Protein AF-A0A0G1QR05-F1 (afdb_monomer)

Radius of gyration: 15.24 Å; Cα contacts (8 Å, |Δi|>4): 100; chains: 1; bounding box: 43×27×38 Å

InterPro domains:
  IPR029044 Nucleotide-diphospho-sugar transferases [G3DSA:3.90.550.10] (1-44)
  IPR029044 Nucleotide-diphospho-sugar transferases [SSF53448] (1-68)

Foldseek 3Di:
DLFDLQLLDPCSVVVSQVVCVVVVHDDDDDPVDDDDDDPCPPNDDVDLSCLQRVLLVVLVVCCVDPDPVSNVVNVVVLVVCCVPNDPNNNQNSVCNVVVQGRCGVVVVD

Organism: NCBI:txid1618604

Nearest PDB structures (foldseek):
  7etj-assembly1_o  TM=1.697E-01  e=3.952E+00  Human betaherpesvirus 5

Structure (mmCIF, N/CA/C/O backbone):
data_AF-A0A0G1QR05-F1
#
_entry.id   AF-A0A0G1QR05-F1
#
loop_
_atom_site.group_PDB
_atom_site.id
_atom_site.type_symbol
_atom_site.label_atom_id
_atom_site.label_alt_id
_atom_site.label_comp_id
_atom_site.label_asym_id
_atom_site.label_entity_id
_atom_site.label_seq_id
_atom_site.pdbx_PDB_ins_code
_atom_site.Cartn_x
_atom_site.Cartn_y
_atom_site.Cartn_z
_atom_site.occupancy
_atom_site.B_iso_or_equiv
_atom_site.auth_seq_id
_atom_site.auth_comp_id
_atom_site.auth_asym_id
_atom_site.auth_atom_id
_atom_site.pdbx_PDB_model_num
ATOM 1 N N . GLY A 1 1 ? -8.251 15.917 0.457 1.00 83.81 1 GLY A N 1
ATOM 2 C CA . GLY A 1 1 ? -9.454 15.334 1.124 1.00 83.81 1 GLY A CA 1
ATOM 3 C C . GLY A 1 1 ? -9.068 14.546 2.378 1.00 83.81 1 GLY A C 1
ATOM 4 O O . GLY A 1 1 ? -7.924 14.649 2.790 1.00 83.81 1 GLY A O 1
ATOM 5 N N . TYR A 1 2 ? -9.967 13.757 2.996 1.00 89.31 2 TYR A N 1
ATOM 6 C CA . TYR A 1 2 ? -9.630 12.923 4.180 1.00 89.31 2 TYR A CA 1
ATOM 7 C C . TYR A 1 2 ? -8.833 11.651 3.851 1.00 89.31 2 TYR A C 1
ATOM 9 O O . TYR A 1 2 ? -8.165 11.081 4.723 1.00 89.31 2 TYR A O 1
ATOM 17 N N . LEU A 1 3 ? -8.931 11.185 2.606 1.00 95.56 3 LEU A N 1
ATOM 18 C CA . LEU A 1 3 ? -8.150 10.071 2.085 1.00 95.56 3 LEU A CA 1
ATOM 19 C C . LEU A 1 3 ? -6.727 10.540 1.784 1.00 95.56 3 LEU A C 1
ATOM 21 O O . LEU A 1 3 ? -6.508 11.661 1.323 1.00 95.56 3 LEU A O 1
ATOM 25 N N . ARG A 1 4 ? -5.746 9.677 2.054 1.00 94.38 4 ARG A N 1
ATOM 26 C CA . ARG A 1 4 ? -4.338 10.019 1.862 1.00 94.38 4 ARG A CA 1
ATOM 27 C C . ARG A 1 4 ? -4.003 10.014 0.368 1.00 94.38 4 ARG A C 1
ATOM 29 O O . ARG A 1 4 ? -3.815 8.961 -0.232 1.00 94.38 4 ARG A O 1
ATOM 36 N N . GLU A 1 5 ? -3.816 11.204 -0.192 1.00 94.62 5 GLU A N 1
ATOM 37 C CA . GLU A 1 5 ? -3.525 11.433 -1.620 1.00 94.62 5 GLU A CA 1
ATOM 38 C C . GLU A 1 5 ? -2.256 10.714 -2.109 1.00 94.62 5 GLU A C 1
ATOM 40 O O . GLU A 1 5 ? -2.151 10.336 -3.275 1.00 94.62 5 GLU A O 1
ATOM 45 N N . LYS A 1 6 ? -1.331 10.417 -1.185 1.00 94.75 6 LYS A N 1
ATOM 46 C CA . LYS A 1 6 ? -0.137 9.585 -1.401 1.00 94.75 6 LYS A CA 1
ATOM 47 C C . LYS A 1 6 ? -0.448 8.253 -2.102 1.00 94.75 6 LYS A C 1
ATOM 49 O O . LYS A 1 6 ? 0.378 7.778 -2.879 1.00 94.75 6 LYS A O 1
ATOM 54 N N . TYR A 1 7 ? -1.601 7.641 -1.834 1.00 96.19 7 TYR A N 1
ATOM 55 C CA . TYR A 1 7 ? -1.938 6.343 -2.414 1.00 96.19 7 TYR A CA 1
ATOM 56 C C . TYR A 1 7 ? -2.415 6.437 -3.862 1.00 96.19 7 TYR A C 1
ATOM 58 O O . TYR A 1 7 ? -2.094 5.537 -4.640 1.00 96.19 7 TYR A O 1
ATOM 66 N N . PHE A 1 8 ? -3.100 7.526 -4.234 1.00 95.50 8 PHE A N 1
ATOM 67 C CA . PHE A 1 8 ? -3.888 7.698 -5.465 1.00 95.50 8 PHE A CA 1
ATOM 68 C C . PHE A 1 8 ? -5.017 6.664 -5.654 1.00 95.50 8 PHE A C 1
ATOM 70 O O . PHE A 1 8 ? -6.141 7.066 -5.928 1.00 95.50 8 PHE A O 1
ATOM 77 N N . LEU A 1 9 ? -4.732 5.369 -5.494 1.00 93.62 9 LEU A N 1
ATOM 78 C CA . LEU A 1 9 ? -5.666 4.254 -5.630 1.00 93.62 9 LEU A CA 1
ATOM 79 C C . LEU A 1 9 ? -5.176 3.038 -4.823 1.00 93.62 9 LEU A C 1
ATOM 81 O O . LEU A 1 9 ? -3.982 2.743 -4.847 1.00 93.62 9 LEU A O 1
ATOM 85 N N . TYR A 1 10 ? -6.102 2.294 -4.221 1.00 95.06 10 TYR A N 1
ATOM 86 C CA . TYR A 1 10 ? -5.890 1.183 -3.289 1.00 95.06 10 TYR A CA 1
ATOM 87 C C . TYR A 1 10 ? -5.148 1.552 -1.997 1.00 95.06 10 TYR A C 1
ATOM 89 O O . TYR A 1 10 ? -4.057 2.131 -2.030 1.00 95.06 10 TYR A O 1
ATOM 97 N N . TRP A 1 11 ? -5.676 1.044 -0.876 1.00 97.31 11 TRP A N 1
ATOM 98 C CA . TRP A 1 11 ? -5.218 1.239 0.510 1.00 97.31 11 TRP A CA 1
ATOM 99 C C . TRP A 1 11 ? -5.545 2.597 1.140 1.00 97.31 11 TRP A C 1
ATOM 101 O O . TRP A 1 11 ? -5.324 2.765 2.341 1.00 97.31 11 TRP A O 1
ATOM 111 N N . GLU A 1 12 ? -6.089 3.559 0.396 1.00 97.19 12 GLU A N 1
ATOM 112 C CA . GLU A 1 12 ? -6.531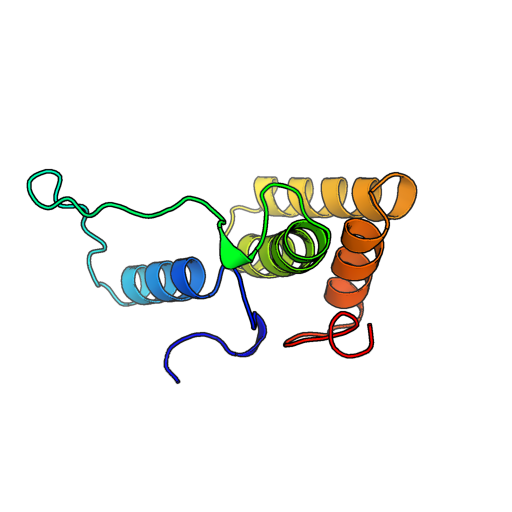 4.843 0.945 1.00 97.19 12 GLU A CA 1
ATOM 113 C C . GLU A 1 12 ? -7.695 4.701 1.927 1.00 97.19 12 GLU A C 1
ATOM 115 O O . GLU A 1 12 ? -7.732 5.399 2.943 1.00 97.19 12 GLU A O 1
ATOM 120 N N . ASP A 1 13 ? -8.603 3.773 1.640 1.00 96.06 13 ASP A N 1
ATOM 121 C CA . ASP A 1 13 ? -9.746 3.398 2.462 1.00 96.06 13 ASP A CA 1
ATOM 122 C C . ASP A 1 13 ? -9.291 2.686 3.741 1.00 96.06 13 ASP A C 1
ATOM 124 O O . ASP A 1 13 ? -9.646 3.101 4.843 1.00 96.06 13 ASP A O 1
ATOM 128 N N . ALA A 1 14 ? -8.410 1.693 3.617 1.00 96.94 14 ALA A N 1
ATOM 129 C CA . ALA A 1 14 ? -7.838 0.969 4.745 1.00 96.94 14 ALA A CA 1
ATOM 130 C C . ALA A 1 14 ? -7.012 1.887 5.666 1.00 96.94 14 ALA A C 1
ATOM 132 O O . ALA A 1 14 ? -7.122 1.791 6.890 1.00 96.94 14 ALA A O 1
ATOM 133 N N . ASP A 1 15 ? -6.206 2.803 5.110 1.00 97.88 15 ASP A N 1
ATOM 134 C CA . ASP A 1 15 ? -5.479 3.827 5.880 1.00 97.88 15 ASP A CA 1
ATOM 135 C C . ASP A 1 15 ? -6.440 4.752 6.626 1.00 97.88 15 ASP A C 1
ATOM 137 O O . ASP A 1 15 ? -6.208 5.060 7.796 1.00 97.88 15 ASP A O 1
ATOM 141 N N . TYR A 1 16 ? -7.532 5.166 5.981 1.00 97.25 16 TYR A N 1
ATOM 142 C CA . TYR A 1 16 ? -8.559 5.973 6.627 1.00 97.25 16 TYR A CA 1
ATOM 143 C C . TYR A 1 16 ? -9.240 5.222 7.778 1.00 97.25 16 TYR A C 1
ATOM 145 O O . TYR A 1 16 ? -9.292 5.749 8.890 1.00 97.25 16 TYR A O 1
ATOM 153 N N . SER A 1 17 ? -9.677 3.979 7.561 1.00 97.19 17 SER A N 1
ATOM 154 C CA . SER A 1 17 ? -10.291 3.140 8.596 1.00 97.19 17 SER A CA 1
ATOM 155 C C . SER A 1 17 ? -9.346 2.871 9.768 1.00 97.19 17 SER A C 1
ATOM 157 O O . SER A 1 17 ? -9.759 2.956 10.924 1.00 97.19 17 SER A O 1
ATOM 159 N N . GLU A 1 18 ? -8.065 2.601 9.507 1.00 97.50 18 GLU A N 1
ATOM 160 C CA . GLU A 1 18 ? -7.075 2.380 10.566 1.00 97.50 18 GLU A CA 1
ATOM 161 C C . GLU A 1 18 ? -6.796 3.664 11.363 1.00 97.50 18 GLU A C 1
ATOM 163 O O . GLU A 1 18 ? -6.660 3.610 12.589 1.00 97.50 18 GLU A O 1
ATOM 168 N N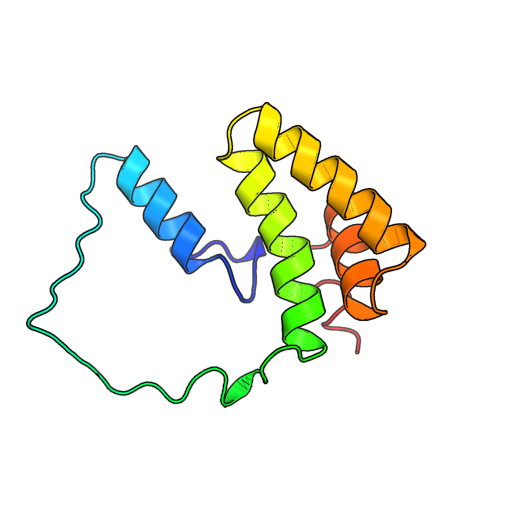 . ARG A 1 19 ? -6.762 4.833 10.708 1.00 97.06 19 ARG A N 1
ATOM 169 C CA . ARG A 1 19 ? -6.668 6.128 11.403 1.00 97.06 19 ARG A CA 1
ATOM 170 C C . ARG A 1 19 ? -7.901 6.415 12.250 1.00 97.06 19 ARG A C 1
ATOM 172 O O . ARG A 1 19 ? -7.742 6.821 13.397 1.00 97.06 19 ARG A O 1
ATOM 179 N N . ALA A 1 20 ? -9.100 6.176 11.721 1.00 97.12 20 ALA A N 1
ATOM 180 C CA . ALA A 1 20 ? -10.345 6.339 12.465 1.00 97.12 20 ALA A CA 1
ATOM 181 C C . ALA A 1 20 ? -10.351 5.445 13.715 1.00 97.12 20 ALA A C 1
ATOM 183 O O . ALA A 1 20 ? -10.575 5.929 14.824 1.00 97.12 20 ALA A O 1
ATOM 184 N N . ARG A 1 21 ? -9.981 4.167 13.562 1.00 97.38 21 ARG A N 1
ATOM 185 C CA . ARG A 1 21 ? -9.864 3.214 14.675 1.00 97.38 21 ARG A CA 1
ATOM 186 C C . ARG A 1 21 ? -8.896 3.691 15.757 1.00 97.38 21 ARG A C 1
ATOM 188 O O . ARG A 1 21 ? -9.206 3.621 16.942 1.00 97.38 21 ARG A O 1
ATOM 195 N N . ARG A 1 22 ? -7.728 4.205 15.363 1.00 96.50 22 ARG A N 1
ATOM 196 C CA . ARG A 1 22 ? -6.726 4.753 16.298 1.00 96.50 22 ARG A CA 1
ATOM 197 C C . ARG A 1 22 ? -7.169 6.044 16.981 1.00 96.50 22 ARG A C 1
ATOM 199 O O . ARG A 1 22 ? -6.690 6.322 18.071 1.00 96.50 22 ARG A O 1
ATOM 206 N N . ALA A 1 23 ? -8.080 6.793 16.369 1.00 97.00 23 ALA A N 1
ATOM 207 C CA . ALA A 1 23 ? -8.708 7.971 16.960 1.00 97.00 23 ALA A CA 1
ATOM 208 C C . ALA A 1 23 ? -9.920 7.630 17.857 1.00 97.00 23 ALA A C 1
ATOM 210 O O . ALA A 1 23 ? -10.650 8.531 18.254 1.00 97.00 23 ALA A O 1
ATOM 211 N N . GLY A 1 24 ? -10.151 6.348 18.171 1.00 97.94 24 GLY A N 1
ATOM 212 C CA . GLY A 1 24 ? -11.218 5.900 19.073 1.00 97.94 24 GLY A CA 1
ATOM 213 C C . GLY A 1 24 ? -12.553 5.588 18.391 1.00 97.94 24 GLY A C 1
ATOM 214 O O . GLY A 1 24 ? -13.513 5.224 19.068 1.00 97.94 24 GLY A O 1
ATOM 215 N N . TRP A 1 25 ? -12.629 5.680 17.061 1.00 97.88 25 TRP A N 1
ATOM 216 C CA . TRP A 1 25 ? -13.850 5.373 16.316 1.00 97.88 25 TRP A CA 1
ATOM 217 C C . TRP A 1 25 ? -14.003 3.871 16.074 1.00 97.88 25 TRP A C 1
ATOM 219 O O . TRP A 1 25 ? -13.027 3.134 15.920 1.00 97.88 25 TRP A O 1
ATOM 229 N N . LYS A 1 26 ? -15.251 3.407 15.986 1.00 96.88 26 LYS A N 1
ATOM 230 C CA . LYS A 1 26 ? -15.565 2.021 15.621 1.00 96.88 26 LYS A CA 1
ATOM 231 C C . LYS A 1 26 ? -15.720 1.904 14.105 1.00 96.88 26 LYS A C 1
ATOM 233 O O . LYS A 1 26 ? -16.457 2.673 13.499 1.00 96.88 26 LYS A O 1
ATOM 238 N N . VAL A 1 27 ? -15.062 0.910 13.512 1.00 95.50 27 VAL A N 1
ATOM 239 C CA . VAL A 1 27 ? -15.292 0.487 12.123 1.00 95.50 27 VAL A CA 1
ATOM 240 C C . VAL A 1 27 ? -16.202 -0.736 12.181 1.00 95.50 27 VAL A C 1
ATOM 242 O O . VAL A 1 27 ? -15.801 -1.763 12.727 1.00 95.50 27 VAL A O 1
ATOM 245 N N . VAL A 1 28 ? -17.436 -0.604 11.695 1.00 95.56 28 VAL A N 1
ATOM 246 C CA . VAL A 1 28 ? -18.488 -1.625 11.828 1.00 95.56 28 VAL A CA 1
ATOM 247 C C . VAL A 1 28 ? -18.910 -2.168 10.467 1.00 95.56 28 VAL A C 1
ATOM 249 O O . VAL A 1 28 ? -18.925 -1.443 9.476 1.00 95.56 28 VAL A O 1
ATOM 252 N N . TYR A 1 29 ? -19.260 -3.450 10.438 1.00 93.88 29 TYR A N 1
ATOM 253 C CA . TYR A 1 29 ? -19.848 -4.128 9.287 1.00 93.88 29 TYR A CA 1
ATOM 254 C C . TYR A 1 29 ? -21.283 -4.533 9.635 1.00 93.88 29 TYR A C 1
ATOM 256 O O . TYR A 1 29 ? -21.507 -5.144 10.681 1.00 93.88 29 TYR A O 1
ATOM 264 N N . THR A 1 30 ? -22.236 -4.202 8.763 1.00 95.44 30 THR A N 1
ATOM 265 C CA . THR A 1 30 ? -23.664 -4.475 8.970 1.00 95.44 30 THR A CA 1
ATOM 266 C C . THR A 1 30 ? -24.146 -5.490 7.934 1.00 95.44 30 THR A C 1
ATOM 268 O O . THR A 1 30 ? -24.440 -5.094 6.808 1.00 95.44 30 THR A O 1
ATO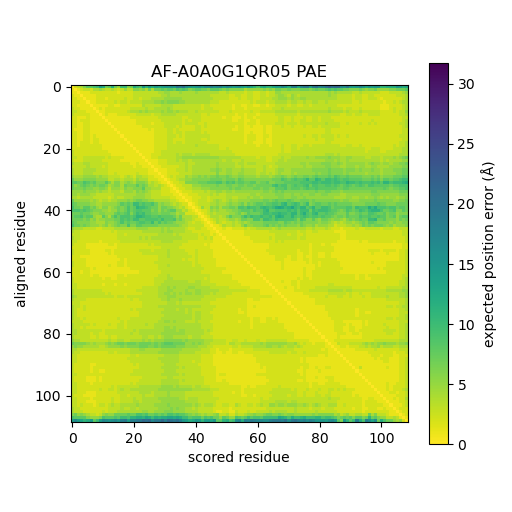M 271 N N . PRO A 1 31 ? -24.270 -6.785 8.282 1.00 93.19 31 PRO A N 1
ATOM 272 C CA . PRO A 1 31 ? -24.621 -7.829 7.315 1.00 93.19 31 PRO A CA 1
ATOM 273 C C . PRO A 1 31 ? -26.041 -7.698 6.746 1.00 93.19 31 PRO A C 1
ATOM 275 O O . PRO A 1 31 ? -26.325 -8.253 5.691 1.00 93.19 31 PRO A O 1
ATOM 278 N N . ALA A 1 32 ? -26.931 -6.963 7.422 1.00 96.12 32 ALA A N 1
ATOM 279 C CA . ALA A 1 32 ? -28.291 -6.703 6.948 1.00 96.12 32 ALA A CA 1
ATOM 280 C C . ALA A 1 32 ? -28.347 -5.729 5.754 1.00 96.12 32 ALA A C 1
ATOM 282 O O . ALA A 1 32 ? -29.342 -5.700 5.034 1.00 96.12 32 ALA A O 1
ATOM 283 N N . THR A 1 33 ? -27.291 -4.943 5.527 1.00 94.62 33 THR A N 1
ATOM 284 C CA . THR A 1 33 ? -27.205 -3.993 4.415 1.00 94.62 33 THR A CA 1
ATOM 285 C C . THR A 1 33 ? -26.275 -4.559 3.352 1.00 94.62 33 THR A C 1
ATOM 287 O O . THR A 1 33 ? -25.087 -4.746 3.603 1.00 94.62 33 THR A O 1
ATOM 290 N N . PHE A 1 34 ? -26.790 -4.792 2.146 1.00 94.12 34 PHE A N 1
ATOM 291 C CA . PHE A 1 34 ? -25.994 -5.294 1.029 1.00 94.12 34 PHE A CA 1
ATOM 292 C C . PHE A 1 34 ? -26.154 -4.421 -0.216 1.00 94.12 34 PHE A C 1
ATOM 294 O O . PHE A 1 34 ? -27.183 -3.787 -0.439 1.00 94.12 34 PHE A O 1
ATOM 301 N N . LEU A 1 35 ? -25.102 -4.396 -1.030 1.00 94.31 35 LEU A N 1
ATOM 302 C CA . LEU A 1 35 ? -25.046 -3.702 -2.311 1.00 94.31 35 LEU A CA 1
ATOM 303 C C . LEU A 1 35 ? -24.252 -4.544 -3.306 1.00 94.31 35 LEU A C 1
ATOM 305 O O . LEU A 1 35 ? -23.275 -5.200 -2.941 1.00 94.31 35 LEU A O 1
ATOM 309 N N . TRP A 1 36 ? -24.669 -4.524 -4.568 1.00 94.38 36 TRP A N 1
ATOM 310 C CA . TRP A 1 36 ? -23.980 -5.245 -5.631 1.00 94.38 36 TRP A CA 1
ATOM 311 C C . TRP A 1 36 ? -22.842 -4.397 -6.189 1.00 94.38 36 TRP A C 1
ATOM 313 O O . TRP A 1 36 ? -23.048 -3.264 -6.621 1.00 94.38 36 TRP A O 1
ATOM 323 N N . HIS A 1 37 ? -21.640 -4.965 -6.217 1.00 90.94 37 HIS A N 1
ATOM 324 C CA . HIS A 1 37 ? -20.467 -4.336 -6.809 1.00 90.94 37 HIS A CA 1
ATOM 325 C C . HIS A 1 37 ? -19.852 -5.260 -7.859 1.00 90.94 37 HIS A C 1
ATOM 327 O O . HIS A 1 37 ? -19.580 -6.432 -7.596 1.00 90.94 37 HIS A O 1
ATOM 333 N N . LYS A 1 38 ? -19.603 -4.726 -9.057 1.00 92.06 38 LYS A N 1
ATOM 334 C CA . LYS A 1 38 ? -18.908 -5.453 -10.122 1.00 92.06 38 LYS A CA 1
ATOM 335 C C . LYS A 1 38 ? -17.409 -5.453 -9.831 1.00 92.06 38 LYS A C 1
ATOM 337 O O . LYS A 1 38 ? -16.710 -4.480 -10.112 1.00 92.06 38 LYS A O 1
ATOM 342 N N . VAL A 1 39 ? -16.942 -6.551 -9.240 1.00 87.06 39 VAL A N 1
ATOM 343 C CA . VAL A 1 39 ? -15.570 -6.722 -8.744 1.00 87.06 39 VAL A CA 1
ATOM 344 C C . VAL A 1 39 ? -14.545 -6.328 -9.802 1.00 87.06 39 VAL A C 1
ATOM 346 O O . VAL A 1 39 ? -14.475 -6.925 -10.874 1.00 87.06 39 VAL A O 1
ATOM 349 N N . SER A 1 40 ? -13.741 -5.312 -9.477 1.00 83.44 40 SER A N 1
ATOM 350 C CA . SER A 1 40 ? -12.607 -4.860 -10.290 1.00 83.44 40 SER A CA 1
ATOM 351 C C . SER A 1 40 ? -12.955 -4.543 -11.752 1.00 83.44 40 SER A C 1
ATOM 353 O O . SER A 1 40 ? -12.073 -4.609 -12.603 1.00 83.44 40 SER A O 1
ATOM 355 N N . GLN A 1 41 ? -14.198 -4.159 -12.067 1.00 87.25 41 GLN A N 1
ATOM 356 C CA . GLN A 1 41 ? -14.603 -3.884 -13.453 1.00 87.25 41 GLN A CA 1
ATOM 357 C C . GLN A 1 41 ? -13.764 -2.768 -14.098 1.00 87.25 41 GLN A C 1
ATOM 359 O O . GLN A 1 41 ? -13.388 -2.871 -15.260 1.00 87.25 41 GLN A O 1
ATOM 364 N N . ALA A 1 42 ? -13.453 -1.710 -13.344 1.00 82.94 42 ALA A N 1
ATOM 365 C CA . ALA A 1 42 ? -12.687 -0.571 -13.855 1.00 82.94 42 ALA A CA 1
ATOM 366 C C . ALA A 1 42 ? -11.173 -0.824 -13.888 1.00 82.94 42 ALA A C 1
ATOM 368 O O . ALA A 1 42 ? -10.457 -0.246 -14.701 1.00 82.94 42 ALA A O 1
ATOM 369 N N . SER A 1 43 ? -10.667 -1.657 -12.978 1.00 84.94 43 SER A N 1
ATOM 370 C CA . SER A 1 43 ? -9.231 -1.803 -12.753 1.00 84.94 43 SER A CA 1
ATOM 371 C C . SER A 1 43 ? -8.648 -3.121 -13.244 1.00 84.94 43 SER A C 1
ATOM 373 O O . S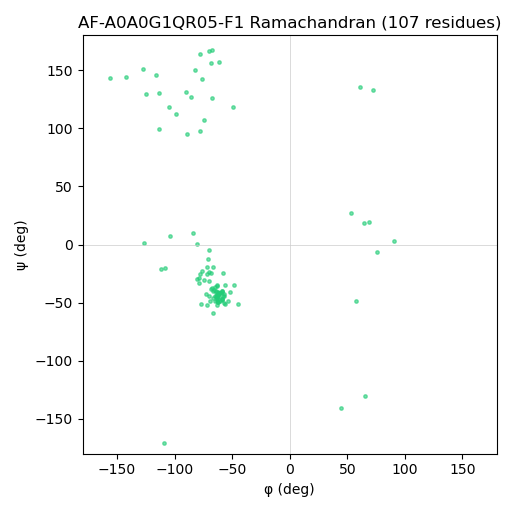ER A 1 43 ? -7.441 -3.178 -13.460 1.00 84.94 43 SER A O 1
ATOM 375 N N . GLY A 1 44 ? -9.465 -4.153 -13.444 1.00 89.31 44 GLY A N 1
ATOM 376 C CA . GLY A 1 44 ? -9.058 -5.506 -13.812 1.00 89.31 44 GLY A CA 1
ATOM 377 C C . GLY A 1 44 ? -8.379 -6.266 -12.668 1.00 89.31 44 GLY A C 1
ATOM 378 O O . GLY A 1 44 ? -7.461 -5.765 -12.011 1.00 89.31 44 GLY A O 1
ATOM 379 N N . ILE A 1 45 ? -8.800 -7.513 -12.451 1.00 89.06 45 ILE A N 1
ATOM 380 C CA . ILE A 1 45 ? -8.169 -8.415 -11.479 1.00 89.06 45 ILE A CA 1
ATOM 381 C C . ILE A 1 45 ? -6.762 -8.762 -11.975 1.00 89.06 45 ILE A C 1
ATOM 383 O O . ILE A 1 45 ? -6.593 -9.195 -13.112 1.00 89.06 45 ILE A O 1
ATOM 387 N N . GLY A 1 46 ? -5.744 -8.549 -11.137 1.00 89.25 46 GLY A N 1
ATOM 388 C CA . GLY A 1 46 ? -4.352 -8.853 -11.492 1.00 89.25 46 GLY A CA 1
ATOM 389 C C . GLY A 1 46 ? -3.797 -8.019 -12.652 1.00 89.25 46 GLY A C 1
ATOM 390 O O . GLY A 1 46 ? -2.798 -8.400 -13.261 1.00 89.25 46 GLY A O 1
ATOM 391 N N . SER A 1 47 ? -4.434 -6.891 -12.979 1.00 94.69 47 SER A N 1
ATOM 392 C CA . SER A 1 47 ? -3.962 -6.002 -14.035 1.00 94.69 47 SER A CA 1
ATOM 393 C C . SER A 1 47 ? -2.639 -5.331 -13.669 1.00 94.69 47 SER A C 1
ATOM 395 O O . SER A 1 47 ? -2.229 -5.262 -12.513 1.00 94.69 47 SER A O 1
ATOM 397 N N . HIS A 1 48 ? -2.000 -4.718 -14.660 1.00 96.44 48 HIS A N 1
ATOM 398 C CA . HIS A 1 48 ? -0.831 -3.865 -14.450 1.00 96.44 48 HIS A CA 1
ATOM 399 C C . HIS A 1 48 ? -1.071 -2.714 -13.463 1.00 96.44 48 HIS A C 1
ATOM 401 O O . HIS A 1 48 ? -0.169 -2.340 -12.715 1.00 96.44 48 HIS A O 1
ATOM 407 N N . LEU A 1 49 ? -2.286 -2.164 -13.460 1.00 95.38 49 LEU A N 1
ATOM 408 C CA . LEU A 1 49 ? -2.683 -1.091 -12.554 1.00 95.38 49 LEU A CA 1
ATOM 409 C C . LEU A 1 49 ? -2.792 -1.628 -11.122 1.00 95.38 49 LEU A C 1
ATOM 411 O O . LEU A 1 49 ? -2.277 -1.017 -10.186 1.00 95.38 49 LEU A O 1
ATOM 415 N N . ASN A 1 50 ? -3.404 -2.804 -10.969 1.00 94.94 50 ASN A N 1
ATOM 416 C CA . ASN A 1 50 ? -3.491 -3.518 -9.702 1.00 94.94 50 ASN A CA 1
ATOM 417 C C . ASN A 1 50 ? -2.093 -3.869 -9.164 1.00 94.94 50 ASN A C 1
ATOM 419 O O . ASN A 1 50 ? -1.775 -3.518 -8.031 1.00 94.94 50 ASN A O 1
ATOM 423 N N . ASP A 1 51 ? -1.227 -4.432 -10.008 1.00 96.56 51 ASP A N 1
ATOM 424 C CA . ASP A 1 51 ? 0.165 -4.754 -9.688 1.00 96.56 51 ASP A CA 1
ATOM 425 C C . ASP A 1 51 ? 0.944 -3.563 -9.143 1.00 96.56 51 ASP A C 1
ATOM 427 O O . ASP A 1 51 ? 1.625 -3.695 -8.127 1.00 96.56 51 ASP A O 1
ATOM 431 N N . TYR A 1 52 ? 0.866 -2.413 -9.814 1.00 97.75 52 TYR A N 1
ATOM 432 C CA . TYR A 1 52 ? 1.624 -1.231 -9.425 1.00 97.75 52 TYR A CA 1
ATOM 433 C C . TYR A 1 52 ? 1.145 -0.677 -8.080 1.00 97.75 52 TYR A C 1
ATOM 435 O O . TYR A 1 52 ? 1.920 -0.594 -7.121 1.00 97.75 52 TYR A O 1
ATOM 443 N N . PHE A 1 53 ? -0.141 -0.321 -8.001 1.00 97.62 53 PHE A N 1
ATOM 444 C CA . PHE A 1 53 ? -0.677 0.393 -6.849 1.00 97.62 53 PHE A CA 1
ATOM 445 C C . PHE A 1 53 ? -0.797 -0.510 -5.619 1.00 97.62 53 PHE A C 1
ATOM 447 O O . PHE A 1 53 ? -0.356 -0.093 -4.550 1.00 97.62 53 PHE A O 1
ATOM 454 N N . LEU A 1 54 ? -1.272 -1.761 -5.738 1.00 96.81 54 LEU A N 1
ATOM 455 C CA . LEU A 1 54 ? -1.315 -2.662 -4.578 1.00 96.81 54 LEU A CA 1
ATOM 456 C C . LEU A 1 54 ? 0.081 -2.952 -4.036 1.00 96.81 54 LEU A C 1
ATOM 458 O O . LEU A 1 54 ? 0.260 -2.920 -2.822 1.00 96.81 54 LEU A O 1
ATOM 462 N N . THR A 1 55 ? 1.069 -3.210 -4.900 1.00 97.75 55 THR A N 1
ATOM 463 C CA . THR A 1 55 ? 2.431 -3.531 -4.445 1.00 97.75 55 THR A CA 1
ATOM 464 C C . THR A 1 55 ? 3.052 -2.356 -3.697 1.00 97.75 55 THR A C 1
ATOM 466 O O . THR A 1 55 ? 3.520 -2.523 -2.570 1.00 97.75 55 THR A O 1
ATOM 469 N N . ARG A 1 56 ? 3.039 -1.157 -4.296 1.00 98.25 56 ARG A N 1
ATOM 470 C CA . ARG A 1 56 ? 3.634 0.042 -3.689 1.00 98.25 56 ARG A CA 1
ATOM 471 C C . ARG A 1 56 ? 2.922 0.417 -2.390 1.00 98.25 56 ARG A C 1
ATOM 473 O O . ARG A 1 56 ? 3.565 0.696 -1.379 1.00 98.25 56 ARG A O 1
ATOM 480 N N . ASN A 1 57 ? 1.592 0.421 -2.415 1.00 98.38 57 ASN A N 1
ATOM 481 C CA . ASN A 1 57 ? 0.792 0.948 -1.317 1.00 98.38 57 ASN A CA 1
ATOM 482 C C . ASN A 1 57 ? 0.688 -0.045 -0.150 1.00 98.38 57 ASN A C 1
ATOM 484 O O . ASN A 1 57 ? 0.659 0.386 1.000 1.00 98.38 57 ASN A O 1
ATOM 488 N N . ARG A 1 58 ? 0.755 -1.362 -0.407 1.00 98.00 58 ARG A N 1
ATOM 489 C CA . ARG A 1 58 ? 0.854 -2.384 0.648 1.00 98.00 58 ARG A CA 1
ATOM 490 C C . ARG A 1 58 ? 2.141 -2.253 1.462 1.00 98.00 58 ARG A C 1
ATOM 492 O O . ARG A 1 58 ? 2.107 -2.473 2.672 1.00 98.00 58 ARG A O 1
ATOM 499 N N . LEU A 1 59 ? 3.256 -1.870 0.831 1.00 98.31 59 LEU A N 1
ATOM 500 C CA . LEU A 1 59 ? 4.502 -1.574 1.547 1.00 98.31 59 LEU A CA 1
ATOM 501 C C . LEU A 1 59 ? 4.334 -0.356 2.462 1.00 98.31 59 LEU A C 1
ATOM 503 O O . LEU A 1 59 ? 4.650 -0.448 3.646 1.00 98.31 59 LEU A O 1
ATOM 507 N N . ASP A 1 60 ? 3.774 0.748 1.958 1.00 98.25 60 ASP A N 1
ATOM 508 C CA . ASP A 1 60 ? 3.549 1.958 2.762 1.00 98.25 60 ASP A CA 1
ATOM 509 C C . ASP A 1 60 ? 2.587 1.705 3.934 1.00 98.25 60 ASP A C 1
ATOM 511 O O . ASP A 1 60 ? 2.929 1.993 5.081 1.00 98.25 60 ASP A O 1
ATOM 515 N N . PHE A 1 61 ? 1.427 1.094 3.680 1.00 98.38 61 PHE A N 1
ATOM 516 C CA . PHE A 1 61 ? 0.449 0.775 4.721 1.00 98.38 61 PHE A CA 1
ATOM 517 C C . PHE A 1 61 ? 1.020 -0.198 5.763 1.00 98.38 61 PHE A C 1
ATOM 519 O O . PHE A 1 61 ? 0.955 0.042 6.972 1.00 98.38 61 PHE A O 1
ATOM 526 N N . GLY A 1 62 ? 1.623 -1.296 5.304 1.00 98.19 62 GLY A N 1
ATOM 527 C CA . GLY A 1 62 ? 2.144 -2.333 6.183 1.00 98.19 62 GLY A CA 1
ATOM 528 C C . GLY A 1 62 ? 3.306 -1.848 7.050 1.00 98.19 62 GLY A C 1
ATOM 529 O O . GLY A 1 62 ? 3.354 -2.149 8.242 1.00 98.19 62 GLY A O 1
ATOM 530 N N . LEU A 1 63 ? 4.212 -1.033 6.507 1.00 98.06 63 LEU A N 1
ATOM 531 C CA . LEU A 1 63 ? 5.326 -0.483 7.284 1.00 98.06 63 LEU A CA 1
ATOM 532 C C . LEU A 1 63 ? 4.883 0.582 8.294 1.00 98.06 63 LEU A C 1
ATOM 534 O O . LEU A 1 63 ? 5.537 0.728 9.331 1.00 98.06 63 LEU A O 1
ATOM 538 N N . ARG A 1 64 ? 3.756 1.266 8.064 1.00 97.00 64 ARG A N 1
ATOM 539 C CA . ARG A 1 64 ? 3.145 2.173 9.051 1.00 97.00 64 ARG A CA 1
ATOM 540 C C . ARG A 1 64 ? 2.517 1.416 10.216 1.00 97.00 64 ARG A C 1
ATOM 542 O O . ARG A 1 64 ? 2.816 1.724 11.367 1.00 97.00 64 ARG A O 1
ATOM 549 N N . TYR A 1 65 ? 1.661 0.436 9.927 1.00 97.69 65 TYR A N 1
ATOM 550 C CA . TYR A 1 65 ? 0.711 -0.075 10.923 1.00 97.69 65 TYR A CA 1
ATOM 551 C C . TYR A 1 65 ? 0.976 -1.503 11.407 1.00 97.69 65 TYR A C 1
ATOM 553 O O . TYR A 1 65 ? 0.501 -1.872 12.482 1.00 97.69 65 TYR A O 1
ATOM 561 N N . ALA A 1 66 ? 1.721 -2.317 10.655 1.00 97.50 66 ALA A N 1
ATOM 562 C CA . ALA A 1 66 ? 1.891 -3.727 10.989 1.00 97.50 66 ALA A CA 1
ATOM 563 C C . ALA A 1 66 ? 2.906 -3.964 12.121 1.00 97.50 66 ALA A C 1
ATOM 565 O O . ALA A 1 66 ? 3.738 -3.117 12.453 1.00 97.50 66 ALA A O 1
ATOM 566 N N . ARG A 1 67 ? 2.866 -5.168 12.701 1.00 97.75 67 ARG A N 1
ATOM 567 C CA . ARG A 1 67 ? 3.832 -5.622 13.715 1.00 97.75 67 ARG A CA 1
ATOM 568 C C . ARG A 1 67 ? 5.229 -5.810 13.098 1.00 97.75 67 ARG A C 1
ATOM 570 O O . ARG A 1 67 ? 5.314 -6.116 11.907 1.00 97.75 67 ARG A O 1
ATOM 577 N N . PRO A 1 68 ? 6.323 -5.739 13.883 1.00 98.12 68 PRO A N 1
ATOM 578 C CA . PRO A 1 68 ? 7.691 -5.859 13.362 1.00 98.12 68 PRO A CA 1
ATOM 579 C C . PRO A 1 68 ? 7.942 -7.099 12.490 1.00 98.12 68 PRO A C 1
ATOM 581 O O . PRO A 1 68 ? 8.547 -6.989 11.428 1.00 98.12 68 PRO A O 1
ATOM 584 N N . ARG A 1 69 ? 7.400 -8.265 12.872 1.00 98.00 69 ARG A N 1
ATOM 585 C CA . ARG A 1 69 ? 7.491 -9.501 12.069 1.00 98.00 69 A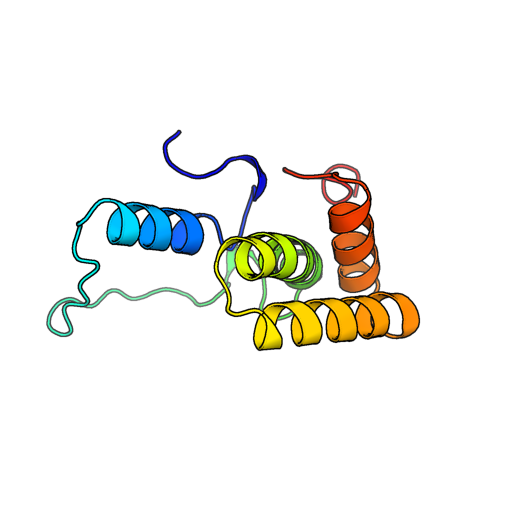RG A C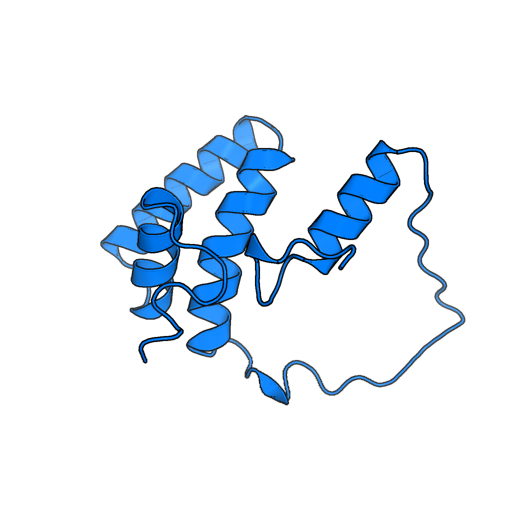A 1
ATOM 586 C C . ARG A 1 69 ? 6.895 -9.335 10.668 1.00 98.00 69 ARG A C 1
ATOM 588 O O . ARG A 1 69 ? 7.506 -9.735 9.683 1.00 98.00 69 ARG A O 1
ATOM 595 N N . THR A 1 70 ? 5.723 -8.711 10.572 1.00 98.12 70 THR A N 1
ATOM 596 C CA . THR A 1 70 ? 5.062 -8.437 9.291 1.00 98.12 70 THR A CA 1
ATOM 597 C C . THR A 1 70 ? 5.838 -7.405 8.481 1.00 98.12 70 THR A C 1
ATOM 599 O O . THR A 1 70 ? 5.975 -7.573 7.276 1.00 98.12 70 THR A O 1
ATOM 602 N N . LYS A 1 71 ? 6.413 -6.380 9.127 1.00 98.50 71 LYS A N 1
ATOM 603 C CA . LYS A 1 71 ? 7.295 -5.416 8.451 1.00 98.50 71 LYS A CA 1
ATOM 604 C C . LYS A 1 71 ? 8.494 -6.118 7.810 1.00 98.50 71 LYS A C 1
ATOM 606 O O . LYS A 1 71 ? 8.744 -5.922 6.627 1.00 98.50 71 LYS A O 1
ATOM 611 N N . ALA A 1 72 ? 9.177 -6.998 8.544 1.00 98.31 72 ALA A N 1
ATOM 612 C CA . ALA A 1 72 ? 10.291 -7.780 8.006 1.00 98.31 72 ALA A CA 1
ATOM 613 C C . ALA A 1 72 ? 9.862 -8.677 6.829 1.00 98.31 72 ALA A C 1
ATOM 615 O O . ALA A 1 72 ? 10.554 -8.740 5.812 1.00 98.31 72 ALA A O 1
ATOM 616 N N . ALA A 1 73 ? 8.696 -9.325 6.928 1.00 98.31 73 ALA A N 1
ATOM 617 C CA . ALA A 1 73 ? 8.144 -10.128 5.838 1.00 98.31 73 ALA A CA 1
ATOM 618 C C . ALA A 1 73 ? 7.854 -9.291 4.578 1.00 98.31 73 ALA A C 1
ATOM 620 O O . ALA A 1 73 ? 8.189 -9.724 3.478 1.00 98.31 73 ALA A O 1
ATOM 621 N N . LEU A 1 74 ? 7.310 -8.080 4.736 1.00 98.31 74 LEU A N 1
ATOM 622 C CA . LEU A 1 74 ? 7.060 -7.148 3.633 1.00 98.31 74 LEU A CA 1
ATOM 623 C C . LEU A 1 74 ? 8.355 -6.690 2.961 1.00 98.31 74 LEU A C 1
ATOM 625 O O . LEU A 1 74 ? 8.423 -6.640 1.736 1.00 98.31 74 LEU A O 1
ATOM 629 N N . ILE A 1 75 ? 9.404 -6.413 3.741 1.00 98.12 75 ILE A N 1
ATOM 630 C CA . ILE A 1 75 ? 10.721 -6.096 3.178 1.00 98.12 75 ILE A CA 1
ATOM 631 C C . ILE A 1 75 ? 11.273 -7.298 2.402 1.00 98.12 75 ILE A C 1
ATOM 633 O O . ILE A 1 75 ? 11.669 -7.141 1.249 1.00 98.12 75 ILE A O 1
ATOM 637 N N . LYS A 1 76 ? 11.217 -8.514 2.959 1.00 98.00 76 LYS A N 1
ATOM 638 C CA . LYS A 1 76 ? 11.630 -9.737 2.247 1.00 98.00 76 LYS A CA 1
ATOM 639 C C . LYS A 1 76 ? 10.859 -9.933 0.937 1.00 98.00 76 LYS A C 1
ATOM 641 O O . LYS A 1 76 ? 11.441 -10.303 -0.079 1.00 98.00 76 LYS A O 1
ATOM 646 N N . GLU A 1 77 ? 9.554 -9.693 0.949 1.00 98.00 77 GLU A N 1
ATOM 647 C CA . GLU A 1 77 ? 8.705 -9.779 -0.238 1.00 98.00 77 GLU A CA 1
ATOM 648 C C . GLU A 1 77 ? 9.049 -8.701 -1.274 1.00 98.00 77 GLU A C 1
ATOM 650 O O . GLU A 1 77 ? 9.133 -9.006 -2.460 1.00 98.00 77 GLU A O 1
ATOM 655 N N . SER A 1 78 ? 9.347 -7.474 -0.838 1.00 97.88 78 SER A N 1
ATOM 656 C CA . SER A 1 78 ? 9.784 -6.394 -1.728 1.00 97.88 78 SER A CA 1
ATOM 657 C C . SER A 1 78 ? 11.063 -6.757 -2.492 1.00 97.88 78 SER A C 1
ATOM 659 O O . SER A 1 78 ? 11.144 -6.537 -3.698 1.00 97.88 78 SER A O 1
ATOM 661 N N . VAL A 1 79 ? 12.021 -7.422 -1.836 1.00 97.94 79 VAL A N 1
ATOM 662 C CA . VAL A 1 79 ? 13.232 -7.937 -2.495 1.00 97.94 79 VAL A CA 1
ATOM 663 C C . VAL A 1 79 ? 12.869 -8.988 -3.546 1.00 97.94 79 VAL A C 1
ATOM 665 O O . VAL A 1 79 ? 13.337 -8.909 -4.680 1.00 97.94 79 VAL A O 1
ATOM 668 N N . LYS A 1 80 ? 11.971 -9.931 -3.225 1.00 97.44 80 LYS A N 1
ATOM 669 C CA . LYS A 1 80 ? 11.477 -10.913 -4.208 1.00 97.44 80 LYS A CA 1
ATOM 670 C C . LYS A 1 80 ? 10.805 -10.238 -5.406 1.00 97.44 80 LYS A C 1
ATOM 672 O O . LYS A 1 80 ? 11.037 -10.653 -6.538 1.00 97.44 80 LYS A O 1
ATOM 677 N N . HIS A 1 81 ? 10.010 -9.193 -5.175 1.00 97.50 81 HIS A N 1
ATOM 678 C CA . HIS A 1 81 ? 9.368 -8.426 -6.241 1.00 97.50 81 HIS A CA 1
ATOM 679 C C . HIS A 1 81 ? 10.402 -7.742 -7.138 1.00 97.50 81 HIS A C 1
ATOM 681 O O . HIS A 1 81 ? 10.271 -7.815 -8.356 1.00 97.50 81 HIS A O 1
ATOM 687 N N . LEU A 1 82 ? 11.450 -7.141 -6.569 1.00 97.06 82 LEU A N 1
ATOM 688 C CA . LEU A 1 82 ? 12.521 -6.503 -7.340 1.00 97.06 82 LEU A CA 1
ATOM 689 C C . LEU A 1 82 ? 13.301 -7.502 -8.204 1.00 97.06 82 LEU A C 1
ATOM 691 O O . LEU A 1 82 ? 13.606 -7.196 -9.355 1.00 97.06 82 LEU A O 1
ATOM 695 N N . LEU A 1 83 ? 13.577 -8.701 -7.687 1.00 96.81 83 LEU A N 1
ATOM 696 C CA . LEU A 1 83 ? 14.336 -9.725 -8.410 1.00 96.81 83 LEU A CA 1
ATOM 697 C C . LEU A 1 83 ? 13.476 -10.434 -9.472 1.00 96.81 83 LEU A C 1
ATOM 699 O O . LEU A 1 83 ? 13.834 -10.475 -10.650 1.00 96.81 83 LEU A O 1
ATOM 703 N N . GLY A 1 84 ? 12.300 -10.932 -9.086 1.00 94.44 84 GLY A N 1
ATOM 704 C CA . GLY A 1 84 ? 11.494 -11.852 -9.901 1.00 94.44 84 GLY A CA 1
ATOM 705 C C . GLY A 1 84 ? 10.043 -11.436 -10.148 1.00 94.44 84 GLY A C 1
ATOM 706 O O . GLY A 1 84 ? 9.309 -12.181 -10.787 1.00 94.44 84 GLY A O 1
ATOM 707 N N . GLY A 1 85 ? 9.601 -10.277 -9.658 1.00 95.38 85 GLY A N 1
ATOM 708 C CA . GLY A 1 85 ? 8.220 -9.817 -9.832 1.00 95.38 85 GLY A CA 1
ATOM 709 C C . GLY A 1 85 ? 7.875 -9.403 -11.267 1.00 95.38 85 GLY A C 1
ATOM 710 O O . GLY A 1 85 ? 8.743 -9.171 -12.114 1.00 95.38 85 GLY A O 1
ATOM 711 N N . ARG A 1 86 ? 6.577 -9.239 -11.535 1.00 96.44 86 ARG A N 1
ATOM 712 C CA . ARG A 1 86 ? 6.079 -8.662 -12.793 1.00 96.44 86 ARG A CA 1
ATOM 713 C C . ARG A 1 86 ? 6.579 -7.226 -12.965 1.00 96.44 86 ARG A C 1
ATOM 715 O O . ARG A 1 86 ? 6.870 -6.537 -11.987 1.00 96.44 86 ARG A O 1
ATOM 722 N N . LYS A 1 87 ? 6.615 -6.736 -14.211 1.00 96.81 87 LYS A N 1
ATOM 723 C CA . LYS A 1 87 ? 7.092 -5.380 -14.562 1.00 96.81 87 LYS A CA 1
ATOM 724 C C . LYS A 1 87 ? 6.546 -4.300 -13.619 1.00 96.81 87 LYS A C 1
ATOM 726 O O . LYS A 1 87 ? 7.313 -3.523 -13.061 1.00 96.81 87 LYS A O 1
ATOM 731 N N . TRP A 1 88 ? 5.233 -4.273 -13.406 1.00 97.38 88 TRP A N 1
ATOM 732 C CA . TRP A 1 88 ? 4.590 -3.233 -12.599 1.00 97.38 88 TRP A CA 1
ATOM 733 C C . TRP A 1 88 ? 4.745 -3.426 -11.090 1.00 97.38 88 TRP A C 1
ATOM 735 O O . TRP A 1 88 ? 4.791 -2.434 -10.368 1.00 97.38 88 TRP 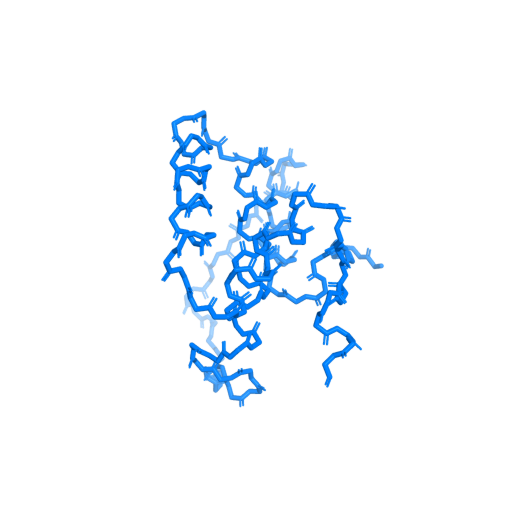A O 1
ATOM 745 N N . GLN A 1 89 ? 4.951 -4.660 -10.623 1.00 97.88 89 GLN A N 1
ATOM 746 C CA . GLN A 1 89 ? 5.348 -4.926 -9.239 1.00 97.88 89 GLN A CA 1
ATOM 747 C C . GLN A 1 89 ? 6.761 -4.391 -8.975 1.00 97.88 89 GLN A C 1
ATOM 749 O O . GLN A 1 89 ? 6.965 -3.677 -7.999 1.00 97.88 89 GLN A O 1
ATOM 754 N N . LYS A 1 90 ? 7.714 -4.647 -9.885 1.00 98.38 90 LYS A N 1
ATOM 755 C CA . LYS A 1 90 ? 9.090 -4.119 -9.816 1.00 98.38 90 LYS A CA 1
ATOM 756 C C . LYS A 1 90 ? 9.108 -2.593 -9.747 1.00 98.38 90 LYS A C 1
ATOM 758 O O . LYS A 1 90 ? 9.733 -2.020 -8.857 1.00 98.38 90 LYS A O 1
ATOM 763 N N . ILE A 1 91 ? 8.391 -1.935 -10.661 1.00 98.00 91 ILE A N 1
ATOM 764 C CA . ILE A 1 91 ? 8.302 -0.468 -10.705 1.00 98.00 91 ILE A CA 1
ATOM 765 C C . ILE A 1 91 ? 7.619 0.067 -9.438 1.00 98.00 91 ILE A C 1
ATOM 767 O O . ILE A 1 91 ? 8.123 1.015 -8.844 1.00 98.00 91 ILE A O 1
ATOM 771 N N . GLY A 1 92 ? 6.521 -0.551 -8.988 1.00 97.94 92 GLY A N 1
ATOM 772 C CA . GLY A 1 92 ? 5.821 -0.153 -7.764 1.00 97.94 92 GLY A CA 1
ATOM 773 C C . GLY A 1 92 ? 6.700 -0.272 -6.517 1.00 97.94 92 GLY A C 1
ATOM 774 O O . GLY A 1 92 ? 6.773 0.662 -5.720 1.00 97.94 92 GLY A O 1
ATOM 775 N N . THR A 1 93 ? 7.433 -1.378 -6.373 1.00 98.38 93 THR A N 1
ATOM 776 C CA . THR A 1 93 ? 8.387 -1.568 -5.274 1.00 98.38 93 THR A CA 1
ATOM 777 C C . THR A 1 93 ? 9.529 -0.554 -5.326 1.00 98.38 93 THR A C 1
ATOM 779 O O . THR A 1 93 ? 9.856 0.043 -4.304 1.00 98.38 93 THR A O 1
ATOM 782 N N . ARG A 1 94 ? 10.113 -0.304 -6.503 1.00 98.25 94 ARG A N 1
ATOM 783 C CA . ARG A 1 94 ? 11.151 0.723 -6.672 1.00 98.25 94 ARG A CA 1
ATOM 784 C C . ARG A 1 94 ? 10.631 2.105 -6.277 1.00 98.25 94 ARG A C 1
ATOM 786 O O . ARG A 1 94 ? 11.295 2.823 -5.539 1.00 98.25 94 ARG A O 1
ATOM 793 N N . ASP A 1 95 ? 9.447 2.474 -6.753 1.00 98.25 95 ASP A N 1
ATOM 794 C CA . ASP A 1 95 ? 8.846 3.777 -6.478 1.00 98.25 95 ASP A CA 1
ATOM 795 C C . ASP A 1 95 ? 8.554 3.977 -4.987 1.00 98.25 95 ASP A C 1
ATOM 797 O O . ASP A 1 95 ? 8.742 5.083 -4.489 1.00 98.25 95 ASP A O 1
ATOM 801 N N . PHE A 1 96 ? 8.182 2.917 -4.258 1.00 98.31 96 PHE A N 1
ATOM 802 C CA . PHE A 1 96 ? 8.079 2.967 -2.798 1.00 98.31 96 PHE A CA 1
ATOM 803 C C . PHE A 1 96 ? 9.404 3.409 -2.154 1.00 98.31 96 PHE A C 1
ATOM 805 O O . PHE A 1 96 ? 9.415 4.365 -1.378 1.00 98.31 96 PHE A O 1
ATOM 812 N N . PHE A 1 97 ? 10.520 2.763 -2.509 1.00 98.12 97 PHE A N 1
ATOM 813 C CA . PHE A 1 97 ? 11.840 3.083 -1.949 1.00 98.12 97 PHE A CA 1
ATOM 814 C C . PHE A 1 97 ? 12.386 4.440 -2.410 1.00 98.12 97 PHE A C 1
ATOM 816 O O . PHE A 1 97 ? 13.072 5.109 -1.646 1.00 98.12 97 PHE A O 1
ATOM 823 N N . LEU A 1 98 ? 12.045 4.878 -3.624 1.00 97.81 98 LEU A N 1
ATOM 824 C CA . LEU A 1 98 ? 12.402 6.204 -4.144 1.00 97.81 98 LEU A CA 1
ATOM 825 C C . LEU A 1 98 ? 11.483 7.329 -3.642 1.00 97.81 98 LEU A C 1
ATOM 827 O O . LEU A 1 98 ? 11.634 8.473 -4.064 1.00 97.81 98 LEU A O 1
ATOM 831 N N . GLY A 1 99 ? 10.487 7.024 -2.807 1.00 97.00 99 GLY A N 1
ATOM 832 C CA . GLY A 1 99 ? 9.540 8.019 -2.311 1.00 97.00 99 GLY A CA 1
ATOM 833 C C . GLY A 1 99 ? 8.578 8.576 -3.374 1.00 97.00 99 GLY A C 1
ATOM 834 O O . GLY A 1 99 ? 7.997 9.642 -3.178 1.00 97.00 99 GLY A O 1
ATOM 835 N N . ARG A 1 100 ? 8.388 7.878 -4.500 1.00 97.00 100 ARG A N 1
ATOM 836 C CA . ARG A 1 100 ? 7.539 8.303 -5.626 1.00 97.00 100 ARG A CA 1
ATOM 837 C C . ARG A 1 100 ? 6.098 7.828 -5.438 1.00 97.00 100 ARG A C 1
ATOM 839 O O . ARG A 1 100 ? 5.727 6.711 -5.800 1.00 97.00 100 ARG A O 1
ATOM 846 N N . PHE A 1 101 ? 5.272 8.703 -4.879 1.00 96.75 101 PHE A N 1
ATOM 847 C CA . PHE A 1 101 ? 3.878 8.419 -4.532 1.00 96.75 101 PHE A CA 1
ATOM 848 C C . PHE A 1 101 ? 2.870 9.140 -5.444 1.00 96.75 101 PHE A C 1
ATOM 850 O O . PHE A 1 101 ? 3.233 9.665 -6.496 1.00 96.75 101 PHE A O 1
ATOM 857 N N . GLY A 1 102 ? 1.579 9.098 -5.101 1.00 96.00 102 GLY A N 1
ATOM 858 C CA . GLY A 1 102 ? 0.504 9.567 -5.974 1.00 96.00 102 GLY A CA 1
ATOM 859 C C . GLY A 1 102 ? 0.428 8.684 -7.217 1.00 96.00 102 GLY A C 1
ATOM 860 O O . GLY A 1 102 ? 0.475 7.459 -7.101 1.00 96.00 102 GLY A O 1
ATOM 861 N N . LYS A 1 103 ? 0.396 9.273 -8.415 1.00 95.81 103 LYS A N 1
ATOM 862 C CA . LYS A 1 103 ? 0.485 8.501 -9.667 1.00 95.81 103 LYS A CA 1
ATOM 863 C C . LYS A 1 103 ? 1.874 7.886 -9.900 1.00 95.81 103 LYS A C 1
ATOM 865 O O . LYS A 1 103 ? 1.960 6.883 -10.596 1.00 95.81 103 LYS A O 1
ATOM 870 N N . GLY A 1 104 ? 2.940 8.433 -9.306 1.00 95.75 104 GLY A N 1
ATOM 871 C CA . GLY A 1 104 ? 4.317 7.955 -9.487 1.00 95.75 104 GLY A CA 1
ATOM 872 C C . GLY A 1 104 ? 4.668 7.648 -10.952 1.00 95.75 104 GLY A C 1
ATOM 873 O O . GLY A 1 104 ? 4.209 8.337 -11.862 1.00 95.75 104 GLY A O 1
ATOM 874 N N . SER A 1 105 ? 5.426 6.576 -11.190 1.00 96.00 105 SER A N 1
ATOM 875 C CA . SER A 1 105 ? 5.783 6.118 -12.544 1.00 96.00 105 SER A CA 1
ATOM 876 C C . SER A 1 105 ? 4.616 5.516 -13.339 1.00 96.00 105 SER A C 1
ATOM 878 O O . SER A 1 105 ? 4.796 5.167 -14.502 1.00 96.00 105 SER A O 1
ATOM 880 N N . TRP A 1 106 ? 3.427 5.356 -12.746 1.00 95.31 106 TRP A N 1
ATOM 881 C CA . TRP A 1 106 ? 2.228 4.985 -13.505 1.00 95.31 106 TRP A CA 1
ATOM 882 C C . TRP A 1 106 ? 1.685 6.161 -14.321 1.00 95.31 106 TRP A C 1
ATOM 884 O O . TRP A 1 106 ? 1.132 5.954 -15.392 1.00 95.31 106 TRP A O 1
ATOM 894 N N . GLY A 1 107 ? 1.859 7.397 -13.844 1.00 90.38 107 GLY A N 1
ATOM 895 C CA . GLY A 1 107 ? 1.376 8.596 -14.540 1.00 90.38 107 GLY A CA 1
ATOM 896 C C . GLY A 1 107 ? 2.141 8.945 -15.819 1.00 90.38 107 GLY A C 1
ATOM 897 O O . GLY A 1 107 ? 1.677 9.789 -16.574 1.00 90.38 107 GLY A O 1
ATOM 898 N N . THR A 1 108 ? 3.295 8.316 -16.046 1.00 86.00 108 THR A N 1
ATOM 899 C CA . THR A 1 108 ? 4.147 8.497 -17.234 1.00 86.00 108 THR A CA 1
ATOM 900 C C . THR A 1 108 ? 4.036 7.332 -18.222 1.00 86.00 108 THR A C 1
ATOM 902 O O . THR A 1 108 ? 4.864 7.217 -19.122 1.00 86.00 108 THR A O 1
ATOM 905 N N . LYS A 1 109 ? 3.102 6.408 -17.977 1.00 72.50 109 LYS A N 1
ATOM 906 C CA . LYS A 1 109 ? 2.764 5.295 -18.864 1.00 72.50 109 LYS A CA 1
ATOM 907 C C . LYS A 1 109 ? 1.886 5.789 -20.005 1.00 72.50 109 LYS A C 1
ATOM 909 O O . LYS A 1 109 ? 2.095 5.276 -21.121 1.00 72.50 109 LYS A O 1
#

Mean predicted aligned error: 3.29 Å

Secondary structure (DSSP, 8-state):
--S-GGGSSSSHHHHHHHHHHHTT------TT------TTTTT-TT-HHHHHHHHHHHHHHHHHHS-HHHHHHHHHHHHHHHHHS-HHHHHHHHHHHTT--TTGGGTT-

Sequence (109 aa):
GYLREKYFLYWEDADYSERARRAGWKVVYTPATFLWHKVSQASGIGSHLNDYFLTRNRLDFGLRYARPRTKAALIKESVKHLLGGRKWQKIGTRDFFLGRFGKGSWGTK

S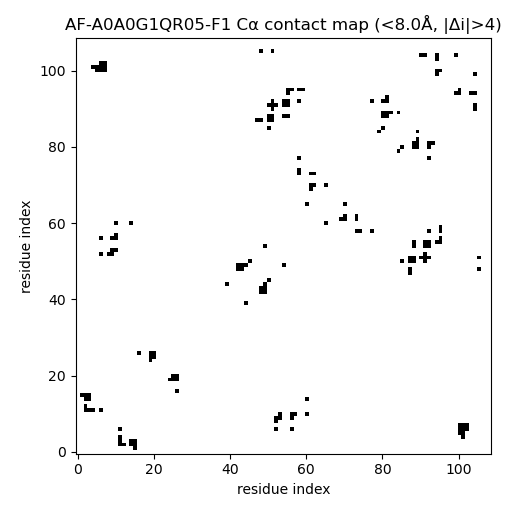olvent-accessible surface area (backbone atoms only — not comparable to full-atom values): 6323 Å² total; per-residue (Å²): 1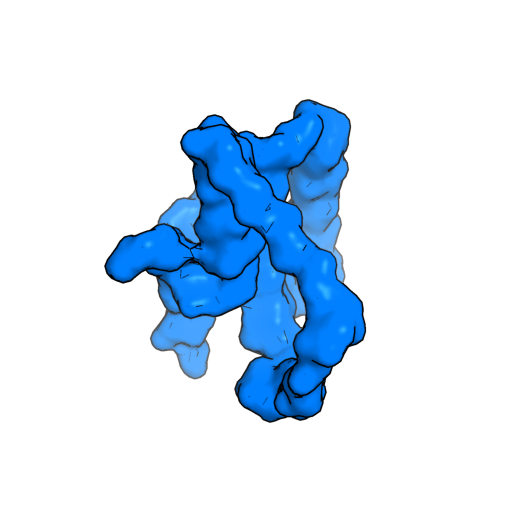24,89,51,55,63,58,34,70,50,57,59,29,64,58,54,40,54,53,51,41,43,75,70,73,44,84,89,84,84,62,88,91,66,84,81,93,72,75,80,47,70,92,56,42,84,86,24,65,63,40,32,21,34,48,46,23,33,49,50,56,52,36,62,72,72,50,56,73,71,55,33,54,51,51,53,56,48,44,53,48,25,62,76,73,42,55,72,36,27,26,51,17,42,50,27,50,78,71,70,45,50,35,59,39,81,65,70,78,109

pLDDT: mean 95.43, std 4.14, range [72.5, 98.5]